Protein AF-A0A0G0PQ18-F1 (afdb_monomer_lite)

Radius of gyration: 14.34 Å; chains: 1; bounding box: 30×38×33 Å

Sequence (67 aa):
MKKIIRKEEPIAKEQLIRLLLTLQEDATTAIGKSAEPIDQLRLTWLGKESEFGRLASYMKTIPQEDK

pLDDT: mean 75.74, std 12.03, range [35.94, 88.81]

Foldseek 3Di:
DDPPPPPDDADDLVVLVVLVVVLVVVLVVCVVPDPDDVVVSCCQDVNCPHPVVVSVVNVVVDDPVSD

Structure (mmCIF, N/CA/C/O backbone):
data_AF-A0A0G0PQ18-F1
#
_entry.id   AF-A0A0G0PQ18-F1
#
loop_
_atom_site.group_PDB
_atom_site.id
_atom_site.type_symbol
_atom_site.label_atom_id
_atom_site.label_alt_id
_atom_site.label_comp_id
_atom_site.label_asym_id
_atom_site.label_entity_id
_atom_site.label_seq_id
_atom_site.pdbx_PDB_ins_code
_atom_site.Cartn_x
_atom_site.Cartn_y
_atom_site.Cartn_z
_atom_site.occupancy
_atom_site.B_iso_or_equiv
_atom_site.auth_seq_id
_atom_site.auth_comp_id
_atom_site.auth_asym_id
_atom_site.auth_atom_id
_atom_site.pdbx_PDB_model_num
ATOM 1 N N . MET A 1 1 ? -8.988 -30.003 2.423 1.00 36.31 1 MET A N 1
ATOM 2 C CA . MET A 1 1 ? -7.973 -29.042 2.911 1.00 36.31 1 MET A CA 1
ATOM 3 C C . MET A 1 1 ? -8.673 -27.995 3.765 1.00 36.31 1 MET A C 1
ATOM 5 O O . MET A 1 1 ? -9.570 -27.331 3.260 1.00 36.31 1 MET A O 1
ATOM 9 N N . LYS A 1 2 ? -8.362 -27.902 5.064 1.00 35.94 2 LYS A N 1
ATOM 10 C CA . LYS A 1 2 ? -8.955 -26.876 5.938 1.00 35.94 2 LYS A CA 1
ATOM 11 C C . LYS A 1 2 ? -8.360 -25.519 5.545 1.00 35.94 2 LYS A C 1
ATOM 13 O O . LYS A 1 2 ? -7.147 -25.355 5.622 1.00 35.94 2 LYS A O 1
ATOM 18 N N . LYS A 1 3 ? -9.193 -24.576 5.084 1.00 36.72 3 LYS A N 1
ATOM 19 C CA . LYS A 1 3 ? -8.789 -23.179 4.864 1.00 36.72 3 LYS A CA 1
ATOM 20 C C . LYS A 1 3 ? -8.320 -22.621 6.206 1.00 36.72 3 LYS A C 1
ATOM 22 O O . LYS A 1 3 ? -9.131 -22.452 7.113 1.00 36.72 3 LYS A O 1
ATOM 27 N N . ILE A 1 4 ? -7.022 -22.373 6.338 1.00 45.31 4 ILE A N 1
ATOM 28 C CA . ILE A 1 4 ? -6.481 -21.606 7.457 1.00 45.31 4 ILE A CA 1
ATOM 29 C C . ILE A 1 4 ? -6.910 -20.164 7.201 1.00 45.31 4 ILE A C 1
ATOM 31 O O . ILE A 1 4 ? -6.316 -19.461 6.388 1.00 45.31 4 ILE A O 1
ATOM 35 N N . ILE A 1 5 ? -8.004 -19.752 7.833 1.00 50.47 5 ILE A N 1
ATOM 36 C CA . ILE A 1 5 ? -8.405 -18.351 7.862 1.00 50.47 5 ILE A CA 1
ATOM 37 C C . ILE A 1 5 ? -7.443 -17.689 8.847 1.00 50.47 5 ILE A C 1
ATOM 39 O O . ILE A 1 5 ? -7.612 -17.822 10.059 1.00 50.47 5 ILE A O 1
ATOM 43 N N . ARG A 1 6 ? -6.389 -17.039 8.339 1.00 51.81 6 ARG A N 1
ATOM 44 C CA . ARG A 1 6 ? -5.607 -16.110 9.159 1.00 51.81 6 ARG A CA 1
ATOM 45 C C . ARG A 1 6 ? -6.567 -14.992 9.553 1.00 51.81 6 ARG A C 1
ATOM 47 O O . ARG A 1 6 ? -7.028 -14.251 8.691 1.00 51.81 6 ARG A O 1
ATOM 54 N N . LYS A 1 7 ? -6.940 -14.932 10.833 1.00 52.72 7 LYS A N 1
ATOM 55 C CA . LYS A 1 7 ? -7.586 -13.743 11.382 1.00 52.72 7 LYS A CA 1
ATOM 56 C C . LYS A 1 7 ? -6.531 -12.646 11.334 1.00 52.72 7 LYS A C 1
ATOM 58 O O . LYS A 1 7 ? -5.555 -12.720 12.069 1.00 52.72 7 LYS A O 1
ATOM 63 N N . GLU A 1 8 ? -6.680 -11.718 10.399 1.00 62.34 8 GLU A N 1
ATOM 64 C CA . GLU A 1 8 ? -5.871 -10.506 10.370 1.00 62.34 8 GLU A CA 1
ATOM 65 C C . GLU A 1 8 ? -6.143 -9.743 11.668 1.00 62.34 8 GLU A C 1
ATOM 67 O O . GLU A 1 8 ? -7.279 -9.355 11.946 1.00 62.34 8 GLU A O 1
ATOM 72 N N . GLU A 1 9 ? -5.122 -9.635 12.516 1.00 65.25 9 GLU A N 1
ATOM 73 C CA . GLU A 1 9 ? -5.211 -8.847 13.739 1.00 65.25 9 GLU A CA 1
ATOM 74 C C . GLU A 1 9 ? -5.368 -7.365 13.372 1.00 65.25 9 GLU A C 1
ATOM 76 O O . GLU A 1 9 ? -4.714 -6.897 12.436 1.00 65.25 9 GLU A O 1
ATOM 81 N N . PRO A 1 10 ? -6.244 -6.618 14.063 1.00 69.06 10 PRO A N 1
ATOM 82 C CA . PRO A 1 10 ? -6.431 -5.203 13.785 1.00 69.06 10 PRO A CA 1
ATOM 83 C C . PRO A 1 10 ? -5.122 -4.452 14.035 1.00 69.06 10 PRO A C 1
ATOM 85 O O . PRO A 1 10 ? -4.516 -4.584 15.097 1.00 69.06 10 PRO A O 1
ATOM 88 N N . ILE A 1 11 ? -4.694 -3.655 13.057 1.00 72.62 11 ILE A N 1
ATOM 89 C CA . ILE A 1 11 ? -3.493 -2.824 13.188 1.00 72.62 11 ILE A CA 1
ATOM 90 C C . ILE A 1 11 ? -3.886 -1.453 13.730 1.00 72.62 11 ILE A C 1
ATOM 92 O O . ILE A 1 11 ? -4.957 -0.933 13.406 1.00 72.62 11 ILE A O 1
ATOM 96 N N . ALA A 1 12 ? -3.028 -0.846 14.549 1.00 81.81 12 ALA A N 1
ATOM 97 C CA . ALA A 1 12 ? -3.279 0.503 15.039 1.00 81.81 12 ALA A CA 1
ATOM 98 C C . ALA A 1 12 ? -3.237 1.516 13.880 1.00 81.81 12 ALA A C 1
ATOM 100 O O . ALA A 1 12 ? -2.418 1.391 12.967 1.00 81.81 12 ALA A O 1
ATOM 101 N N . LYS A 1 13 ? -4.070 2.562 13.943 1.00 80.62 13 LYS A N 1
ATOM 102 C CA . LYS A 1 13 ? -4.162 3.613 12.909 1.00 80.62 13 LYS A CA 1
ATOM 103 C C . LYS A 1 13 ? -2.798 4.204 12.535 1.00 80.62 13 LYS A C 1
ATOM 105 O O . LYS A 1 13 ? -2.487 4.380 11.364 1.00 80.62 13 LYS A O 1
ATOM 110 N N . GLU A 1 14 ? -1.952 4.472 13.521 1.00 83.50 14 GLU A N 1
ATOM 111 C CA . GLU A 1 14 ? -0.616 5.038 13.296 1.00 83.50 14 GLU A CA 1
ATOM 112 C C . GLU A 1 14 ? 0.318 4.065 12.567 1.00 83.50 14 GLU A C 1
ATOM 114 O O . GLU A 1 14 ? 1.122 4.484 11.735 1.00 83.50 14 GLU A O 1
ATOM 119 N N . GLN A 1 15 ? 0.199 2.763 12.842 1.00 81.75 15 GLN A N 1
ATOM 120 C CA . GLN A 1 15 ? 0.954 1.728 12.135 1.00 81.75 15 GLN A CA 1
ATOM 121 C C . GLN A 1 15 ? 0.470 1.592 10.690 1.00 81.75 15 GLN A C 1
ATOM 123 O O . GLN A 1 15 ? 1.292 1.465 9.786 1.00 81.75 15 GLN A O 1
ATOM 128 N N . LEU A 1 16 ? -0.843 1.695 10.465 1.00 82.12 16 LEU A N 1
ATOM 129 C CA . LEU A 1 16 ? -1.442 1.712 9.133 1.00 82.12 16 LEU A CA 1
ATOM 130 C C . LEU A 1 16 ? -0.948 2.886 8.292 1.00 82.12 16 LEU A C 1
ATOM 132 O O . LEU A 1 16 ? -0.517 2.690 7.160 1.00 82.12 16 LEU A O 1
ATOM 136 N N . ILE A 1 17 ? -0.977 4.095 8.856 1.00 83.94 17 ILE A N 1
ATOM 137 C CA . ILE A 1 17 ? -0.514 5.305 8.171 1.00 83.94 17 ILE A CA 1
ATOM 138 C C . ILE A 1 17 ? 0.965 5.172 7.805 1.00 83.94 17 ILE A C 1
ATOM 140 O O . ILE A 1 17 ? 1.338 5.451 6.670 1.00 83.94 17 ILE A O 1
ATOM 144 N N . ARG A 1 18 ? 1.807 4.698 8.733 1.00 86.12 18 ARG A N 1
ATOM 145 C CA . ARG A 1 18 ? 3.230 4.462 8.446 1.00 86.12 18 ARG A CA 1
ATOM 146 C C . ARG A 1 18 ? 3.416 3.461 7.312 1.00 86.12 18 ARG A C 1
ATOM 148 O O . ARG A 1 18 ? 4.183 3.740 6.401 1.00 86.12 18 ARG A O 1
ATOM 155 N N . LEU A 1 19 ? 2.688 2.345 7.339 1.00 83.62 19 LEU A N 1
ATOM 156 C CA . LEU A 1 19 ? 2.774 1.324 6.298 1.00 83.62 19 LEU A CA 1
ATOM 157 C C . LEU A 1 19 ? 2.349 1.876 4.926 1.00 83.62 19 LEU A C 1
ATOM 159 O O . LEU A 1 19 ? 3.026 1.626 3.934 1.00 83.62 19 LEU A O 1
ATOM 163 N N . LEU A 1 20 ? 1.277 2.675 4.871 1.00 85.06 20 LEU A N 1
ATOM 164 C CA . LEU A 1 20 ? 0.824 3.339 3.643 1.00 85.06 20 LEU A CA 1
ATOM 165 C C . LEU A 1 20 ? 1.874 4.307 3.084 1.00 85.06 20 LEU A C 1
ATOM 167 O O . LEU A 1 20 ? 2.135 4.288 1.883 1.00 85.06 20 LEU A O 1
ATOM 171 N N . LEU A 1 21 ? 2.491 5.125 3.942 1.00 88.81 21 LEU A N 1
ATOM 172 C CA . LEU A 1 21 ? 3.525 6.079 3.534 1.00 88.81 21 LEU A CA 1
ATOM 173 C C . LEU A 1 21 ? 4.788 5.371 3.029 1.00 88.81 21 LEU A C 1
ATOM 175 O O . LEU A 1 21 ? 5.317 5.751 1.989 1.00 88.81 21 LEU A O 1
ATOM 179 N N . THR A 1 22 ? 5.234 4.317 3.717 1.00 88.31 22 THR A N 1
ATOM 180 C CA . THR A 1 22 ? 6.393 3.521 3.286 1.00 88.31 22 THR A CA 1
ATOM 181 C C . THR A 1 22 ? 6.146 2.883 1.922 1.00 88.31 22 THR A C 1
ATOM 183 O O . THR A 1 22 ? 6.956 3.036 1.014 1.00 88.31 22 THR A O 1
ATOM 186 N N . LEU A 1 23 ? 4.986 2.255 1.723 1.00 85.06 23 LEU A N 1
ATOM 187 C CA . LEU A 1 23 ? 4.658 1.641 0.435 1.00 85.06 23 LEU A CA 1
ATOM 188 C C . LEU A 1 23 ? 4.502 2.658 -0.695 1.00 85.06 23 LEU A C 1
ATOM 190 O O . LEU A 1 23 ? 4.824 2.355 -1.843 1.00 85.06 23 LEU A O 1
ATOM 194 N N . GLN A 1 24 ? 4.007 3.860 -0.393 1.00 85.88 24 GLN A N 1
ATOM 195 C CA . GLN A 1 24 ? 3.963 4.949 -1.362 1.00 85.88 24 GLN A CA 1
ATOM 196 C C . GLN A 1 24 ? 5.376 5.358 -1.796 1.00 85.88 24 GLN A C 1
ATOM 198 O O . GLN A 1 24 ? 5.623 5.523 -2.995 1.00 85.88 24 GLN A O 1
ATOM 203 N N . GLU A 1 25 ? 6.291 5.537 -0.843 1.00 87.94 25 GLU A N 1
ATOM 204 C CA . GLU A 1 25 ? 7.680 5.915 -1.111 1.00 87.94 25 GLU A CA 1
ATOM 205 C C . GLU A 1 25 ? 8.403 4.843 -1.934 1.00 87.94 25 GLU A C 1
ATOM 207 O O . GLU A 1 25 ? 9.038 5.162 -2.947 1.00 87.94 25 GLU A O 1
ATOM 212 N N . ASP A 1 26 ? 8.231 3.573 -1.570 1.00 85.19 26 ASP A N 1
ATOM 213 C CA . ASP A 1 26 ? 8.843 2.451 -2.274 1.00 85.19 26 ASP A CA 1
ATOM 214 C C . ASP A 1 26 ? 8.302 2.317 -3.703 1.00 85.19 26 ASP A C 1
ATOM 216 O O . ASP A 1 26 ? 9.080 2.198 -4.655 1.00 85.19 26 ASP A O 1
ATOM 220 N N . ALA A 1 27 ? 6.981 2.417 -3.891 1.00 82.75 27 ALA A N 1
ATOM 221 C CA . ALA A 1 27 ? 6.366 2.370 -5.216 1.00 82.75 27 ALA A CA 1
ATOM 222 C C . ALA A 1 27 ? 6.815 3.547 -6.097 1.00 82.75 27 ALA A C 1
ATOM 224 O O . ALA A 1 27 ? 7.141 3.359 -7.271 1.00 82.75 27 ALA A O 1
ATOM 225 N N . THR A 1 28 ? 6.890 4.757 -5.535 1.00 84.75 28 THR A N 1
ATOM 226 C CA . THR A 1 28 ? 7.357 5.955 -6.255 1.00 84.75 28 THR A CA 1
ATOM 227 C C . THR A 1 28 ? 8.824 5.816 -6.657 1.00 84.75 28 THR A C 1
ATOM 229 O O . THR A 1 28 ? 9.196 6.118 -7.793 1.00 84.75 28 THR A O 1
ATOM 232 N N . THR A 1 29 ? 9.656 5.293 -5.756 1.00 86.56 29 THR A N 1
ATOM 233 C CA . THR A 1 29 ? 11.073 5.026 -6.018 1.00 86.56 29 THR A CA 1
ATOM 234 C C . THR A 1 29 ? 11.251 3.967 -7.102 1.00 86.56 29 THR A C 1
ATOM 236 O O . THR A 1 29 ? 12.082 4.143 -7.995 1.00 86.56 29 THR A O 1
ATOM 239 N N . ALA A 1 30 ? 10.457 2.894 -7.063 1.00 81.56 30 ALA A N 1
ATOM 240 C CA . ALA A 1 30 ? 10.475 1.843 -8.071 1.00 81.56 30 ALA A CA 1
ATOM 241 C C . ALA A 1 30 ? 10.084 2.389 -9.452 1.00 81.56 30 ALA A C 1
ATOM 243 O O . ALA A 1 30 ? 10.787 2.130 -10.421 1.00 81.56 30 ALA A O 1
ATOM 244 N N . ILE A 1 31 ? 9.038 3.214 -9.546 1.00 80.69 31 ILE A N 1
ATOM 245 C CA . ILE A 1 31 ? 8.642 3.863 -10.808 1.00 80.69 31 ILE A CA 1
ATOM 246 C C . ILE A 1 31 ? 9.755 4.777 -11.341 1.00 80.69 31 ILE A C 1
ATOM 248 O O . ILE A 1 31 ? 10.028 4.768 -12.537 1.00 80.69 31 ILE A O 1
ATOM 252 N N . GLY A 1 32 ? 10.417 5.549 -10.473 1.00 80.75 32 GLY A N 1
ATOM 253 C CA . GLY A 1 32 ? 11.455 6.499 -10.885 1.00 80.75 32 GLY A CA 1
ATOM 254 C C . GLY A 1 32 ? 12.798 5.870 -11.277 1.00 80.75 32 GLY A C 1
ATOM 255 O O . GLY A 1 32 ? 13.568 6.500 -11.998 1.00 80.75 32 GLY A O 1
ATOM 256 N N . LYS A 1 33 ? 13.104 4.655 -10.798 1.00 78.38 33 LYS A N 1
ATOM 257 C CA . LYS A 1 33 ? 14.404 3.985 -11.013 1.00 78.38 33 LYS A CA 1
ATOM 258 C C . LYS A 1 33 ? 14.338 2.741 -11.898 1.00 78.38 33 LYS A C 1
ATOM 260 O O . LYS A 1 33 ? 15.387 2.223 -12.274 1.00 78.38 33 LYS A O 1
ATOM 265 N N . SER A 1 34 ? 13.147 2.228 -12.186 1.00 73.06 34 SER A N 1
ATOM 266 C CA . SER A 1 34 ? 12.996 0.959 -12.889 1.00 73.06 34 SER A CA 1
ATOM 267 C C . SER A 1 34 ? 13.106 1.114 -14.407 1.00 73.06 34 SER A C 1
ATOM 269 O O . SER A 1 34 ? 12.546 2.033 -14.999 1.00 73.06 34 SER A O 1
ATOM 271 N N . ALA A 1 35 ? 13.812 0.171 -15.034 1.00 77.06 35 ALA A N 1
ATOM 272 C CA . ALA A 1 35 ? 13.788 -0.053 -16.480 1.00 77.06 35 ALA A CA 1
ATOM 273 C C . ALA A 1 35 ? 12.646 -1.002 -16.904 1.00 77.06 35 ALA A C 1
ATOM 275 O O . ALA A 1 35 ? 12.472 -1.271 -18.093 1.00 77.06 35 ALA A O 1
ATOM 276 N N . GLU A 1 36 ? 11.895 -1.542 -15.939 1.00 77.69 36 GLU A N 1
ATOM 277 C CA . GLU A 1 36 ? 10.782 -2.449 -16.191 1.00 77.69 36 GLU A CA 1
ATOM 278 C C . GLU A 1 36 ? 9.555 -1.694 -16.724 1.00 77.69 36 GLU A C 1
ATOM 280 O O . GLU A 1 36 ? 9.292 -0.552 -16.331 1.00 77.69 36 GLU A O 1
ATOM 285 N N . PRO A 1 37 ? 8.745 -2.338 -17.582 1.00 83.00 37 PRO A N 1
ATOM 286 C CA . PRO A 1 37 ? 7.463 -1.796 -18.002 1.00 83.00 37 PRO A CA 1
ATOM 287 C C . PRO A 1 37 ? 6.556 -1.486 -16.806 1.00 83.00 37 PRO A C 1
ATOM 289 O O . PRO A 1 37 ? 6.425 -2.285 -15.875 1.00 83.00 37 PRO A O 1
ATOM 292 N N . ILE A 1 38 ? 5.843 -0.360 -16.874 1.00 80.00 38 ILE A N 1
ATOM 293 C CA . ILE A 1 38 ? 4.940 0.097 -15.806 1.00 80.00 38 ILE A CA 1
ATOM 294 C C . ILE A 1 38 ? 3.884 -0.948 -15.413 1.00 80.00 38 ILE A C 1
ATOM 296 O O . ILE A 1 38 ? 3.455 -0.997 -14.263 1.00 80.00 38 IL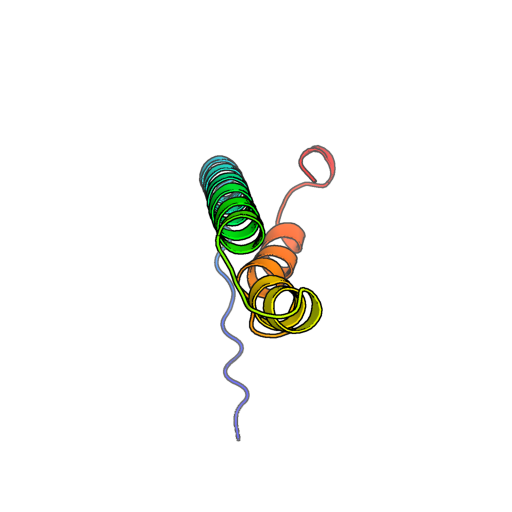E A O 1
ATOM 300 N N . ASP A 1 39 ? 3.488 -1.817 -16.344 1.00 79.38 39 ASP A N 1
ATOM 301 C CA . ASP A 1 39 ? 2.503 -2.868 -16.094 1.00 79.38 39 ASP A CA 1
ATOM 302 C C . ASP A 1 39 ? 3.058 -4.017 -15.236 1.00 79.38 39 ASP A C 1
ATOM 304 O O . ASP A 1 39 ? 2.317 -4.583 -14.432 1.00 79.38 39 ASP A O 1
ATOM 308 N N . GLN A 1 40 ? 4.361 -4.314 -15.318 1.00 79.50 40 GLN A N 1
ATOM 309 C CA . GLN A 1 40 ? 5.013 -5.247 -14.391 1.00 79.50 40 GLN A CA 1
ATOM 310 C C . GLN A 1 40 ? 5.121 -4.643 -12.991 1.00 79.50 40 GLN A C 1
ATOM 312 O O . GLN A 1 40 ? 4.758 -5.299 -12.015 1.00 79.50 40 GLN A O 1
ATOM 317 N N . LEU A 1 41 ? 5.497 -3.364 -12.890 1.00 79.56 41 LEU A N 1
ATOM 318 C CA . LEU A 1 41 ? 5.515 -2.650 -11.611 1.00 79.56 41 LEU A CA 1
ATOM 319 C C . LEU A 1 41 ? 4.120 -2.630 -10.969 1.00 79.56 41 LEU A C 1
ATOM 321 O O . LEU A 1 41 ? 3.971 -2.911 -9.781 1.00 79.56 41 LEU A O 1
ATOM 325 N N . ARG A 1 42 ? 3.066 -2.384 -11.755 1.00 79.06 42 ARG A N 1
ATOM 326 C CA . ARG A 1 42 ? 1.677 -2.445 -11.277 1.00 79.06 42 ARG A CA 1
ATOM 327 C C . ARG A 1 42 ? 1.302 -3.811 -10.717 1.00 79.06 42 ARG A C 1
ATOM 329 O O . ARG A 1 42 ? 0.614 -3.854 -9.704 1.00 79.06 42 ARG A O 1
ATOM 336 N N . LEU A 1 43 ? 1.733 -4.913 -11.330 1.00 78.19 43 LEU A N 1
ATOM 337 C CA . LEU A 1 43 ? 1.450 -6.252 -10.804 1.00 78.19 43 LEU A CA 1
ATOM 338 C C . LEU A 1 43 ? 2.138 -6.495 -9.455 1.00 78.19 43 LEU A C 1
ATOM 340 O O . LEU A 1 43 ? 1.519 -7.068 -8.560 1.00 78.19 43 LEU A O 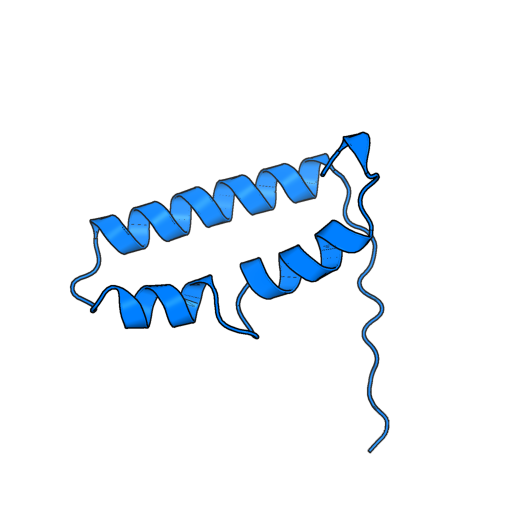1
ATOM 344 N N . THR A 1 44 ? 3.368 -6.011 -9.286 1.00 79.12 44 THR A N 1
ATOM 345 C CA . THR A 1 44 ? 4.122 -6.119 -8.028 1.00 79.12 44 THR A CA 1
ATOM 346 C C . THR A 1 44 ? 3.450 -5.344 -6.894 1.00 79.12 44 THR A C 1
ATOM 348 O O . THR A 1 44 ? 3.295 -5.868 -5.792 1.00 79.12 44 THR A O 1
ATOM 351 N N . TRP A 1 45 ? 2.986 -4.122 -7.166 1.00 79.69 45 TRP A N 1
ATOM 352 C CA . TRP A 1 45 ? 2.439 -3.237 -6.133 1.00 79.69 45 TRP A CA 1
ATOM 353 C C . TRP A 1 45 ? 0.928 -3.370 -5.932 1.00 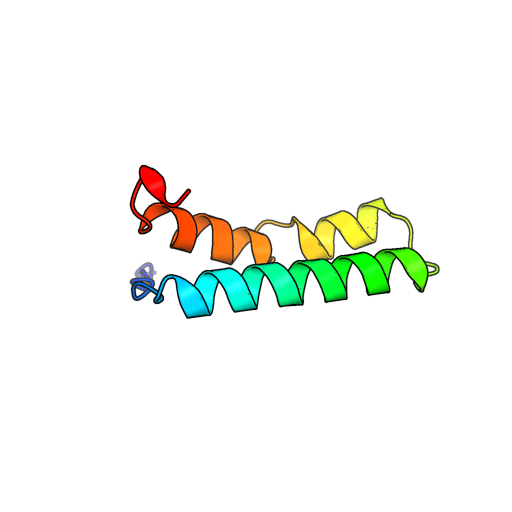79.69 45 TRP A C 1
ATOM 355 O O . TRP A 1 45 ? 0.459 -3.246 -4.809 1.00 79.69 45 TRP A O 1
ATOM 365 N N . LEU A 1 46 ? 0.144 -3.668 -6.968 1.00 77.44 46 LEU A N 1
ATOM 366 C CA . LEU A 1 46 ? -1.330 -3.703 -6.921 1.00 77.44 46 LEU A CA 1
ATOM 367 C C . LEU A 1 46 ? -1.918 -5.102 -7.175 1.00 77.44 46 LEU A C 1
ATOM 369 O O . LEU A 1 46 ? -3.136 -5.258 -7.275 1.00 77.44 46 LEU A O 1
ATOM 373 N N . GLY A 1 47 ? -1.075 -6.129 -7.307 1.00 76.62 47 GLY A N 1
ATOM 374 C CA . GLY A 1 47 ? -1.510 -7.513 -7.472 1.00 76.62 47 GLY A CA 1
ATOM 375 C C . GLY A 1 47 ? -2.250 -8.072 -6.251 1.00 76.62 47 GLY A C 1
ATOM 376 O O . GLY A 1 47 ? -2.170 -7.551 -5.145 1.00 76.62 47 GLY A O 1
ATOM 377 N N . LYS A 1 48 ? -2.951 -9.199 -6.432 1.00 68.69 48 LYS A N 1
ATOM 378 C CA . LYS A 1 48 ? -3.741 -9.845 -5.360 1.00 68.69 48 LYS A CA 1
ATOM 379 C C . LYS A 1 48 ? -2.924 -10.238 -4.125 1.00 68.69 48 LYS A C 1
ATOM 381 O O . LYS A 1 48 ? -3.474 -10.289 -3.032 1.00 68.69 48 LYS A O 1
ATOM 386 N N . GLU A 1 49 ? -1.639 -10.511 -4.317 1.00 75.81 49 GLU A N 1
ATOM 387 C CA . GLU A 1 49 ? -0.705 -10.900 -3.256 1.00 75.81 49 GLU A CA 1
ATOM 388 C C . GLU A 1 49 ? 0.166 -9.731 -2.768 1.00 75.81 49 GLU A C 1
ATOM 390 O O . GLU A 1 49 ? 1.040 -9.938 -1.924 1.00 75.81 49 GLU A O 1
ATOM 395 N N . SER A 1 50 ? -0.047 -8.518 -3.294 1.00 80.25 50 SER A N 1
ATOM 396 C CA . SER A 1 50 ? 0.770 -7.357 -2.954 1.00 80.25 50 SER A CA 1
ATOM 397 C C . SER A 1 50 ? 0.493 -6.855 -1.540 1.00 80.25 50 SER A C 1
ATOM 399 O O . SER A 1 50 ? -0.560 -7.109 -0.946 1.00 80.25 50 SER A O 1
ATOM 401 N N . GLU A 1 51 ? 1.435 -6.086 -0.999 1.00 76.75 51 GLU A N 1
ATOM 402 C CA . GLU A 1 51 ? 1.272 -5.473 0.319 1.00 76.75 51 GLU A CA 1
ATOM 403 C C . GLU A 1 51 ? 0.125 -4.456 0.346 1.00 76.75 51 GLU A C 1
ATOM 405 O O . GLU A 1 51 ? -0.612 -4.419 1.329 1.00 76.75 51 GLU A O 1
ATOM 410 N N . PHE A 1 52 ? -0.136 -3.741 -0.757 1.00 79.00 52 PHE A N 1
ATOM 411 C CA . PHE A 1 52 ? -1.355 -2.933 -0.901 1.00 79.00 52 PHE A CA 1
ATOM 412 C C . PHE A 1 52 ? -2.631 -3.789 -0.883 1.00 79.00 52 PHE A C 1
ATOM 414 O O . PHE A 1 52 ? -3.630 -3.395 -0.281 1.00 79.00 52 PHE A O 1
ATOM 421 N N . GLY A 1 53 ? -2.611 -4.975 -1.501 1.00 77.88 53 GLY A N 1
ATOM 422 C CA . GLY A 1 53 ? -3.730 -5.920 -1.458 1.00 77.88 53 GLY A CA 1
ATOM 423 C C . GLY A 1 53 ? -4.019 -6.427 -0.040 1.00 77.88 53 GLY A C 1
ATOM 424 O O . GLY A 1 53 ? -5.180 -6.513 0.369 1.00 77.88 53 GLY A O 1
ATOM 425 N N . ARG A 1 54 ? -2.970 -6.694 0.746 1.00 78.81 54 ARG A N 1
ATOM 426 C CA . ARG A 1 54 ? -3.087 -7.050 2.172 1.00 78.81 54 ARG A CA 1
ATOM 427 C C . ARG A 1 54 ? -3.596 -5.871 3.000 1.00 78.81 54 ARG A C 1
ATOM 429 O O . ARG A 1 54 ? -4.524 -6.026 3.788 1.00 78.81 54 ARG A O 1
ATOM 436 N N . LEU A 1 55 ? -3.080 -4.671 2.751 1.00 77.44 55 LEU A N 1
ATOM 437 C CA . LEU A 1 55 ? -3.550 -3.427 3.363 1.00 77.44 55 LEU A CA 1
ATOM 438 C C . LEU A 1 55 ? -5.029 -3.154 3.131 1.00 77.44 55 LEU A C 1
ATOM 440 O O . LEU A 1 55 ? -5.719 -2.749 4.059 1.00 77.44 55 LEU A O 1
ATOM 444 N N . ALA A 1 56 ? -5.544 -3.410 1.929 1.00 77.38 56 ALA A N 1
ATOM 445 C CA . ALA A 1 56 ? -6.963 -3.242 1.637 1.00 77.38 56 ALA A CA 1
ATOM 446 C C . ALA A 1 56 ? -7.860 -4.117 2.535 1.00 77.38 56 ALA A C 1
ATOM 448 O O . ALA A 1 56 ? -9.018 -3.772 2.780 1.00 77.38 56 ALA A O 1
ATOM 449 N N . SER A 1 57 ? -7.340 -5.236 3.049 1.00 78.75 57 SER A N 1
ATOM 450 C CA . SER A 1 57 ? -8.049 -6.077 4.016 1.00 78.75 57 SER A CA 1
ATOM 451 C C . SER A 1 57 ? -8.006 -5.477 5.425 1.00 78.75 57 SER A C 1
ATOM 453 O O . SER A 1 57 ? -9.064 -5.370 6.047 1.00 78.75 57 SER A O 1
ATOM 455 N N . TYR A 1 58 ? -6.865 -4.931 5.857 1.00 77.69 58 TYR A N 1
ATOM 456 C CA . TYR A 1 58 ? -6.747 -4.166 7.108 1.00 77.69 58 TYR A CA 1
ATOM 457 C C . TYR A 1 58 ? -7.568 -2.871 7.109 1.00 77.69 58 TYR A C 1
ATOM 459 O O . TYR A 1 58 ? -8.178 -2.524 8.116 1.00 77.69 58 TYR A O 1
ATOM 467 N N . MET A 1 59 ? -7.691 -2.184 5.970 1.00 78.56 59 MET A N 1
ATOM 468 C CA . MET A 1 59 ? -8.555 -1.007 5.842 1.00 78.56 59 MET A CA 1
ATOM 469 C C . MET A 1 59 ? -10.002 -1.328 6.223 1.00 78.56 59 MET A C 1
ATOM 471 O O . MET A 1 59 ? -10.692 -0.469 6.755 1.00 78.56 59 MET A O 1
ATOM 475 N N . LYS A 1 60 ? -10.488 -2.564 6.028 1.00 79.25 60 LYS A N 1
ATOM 476 C CA . LYS A 1 60 ? -11.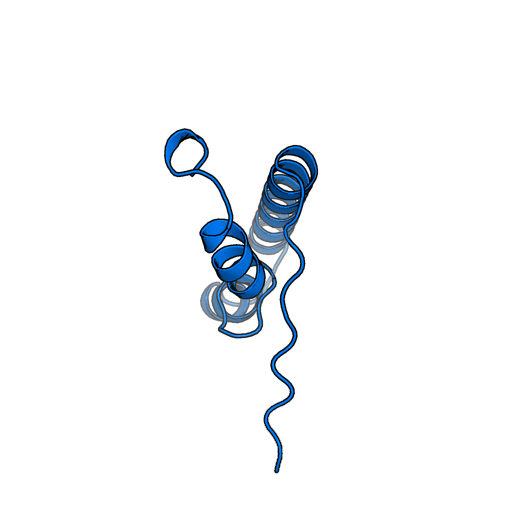864 -2.939 6.404 1.00 79.25 60 LYS A CA 1
ATOM 477 C C . LYS A 1 60 ? -12.113 -2.816 7.903 1.00 79.25 60 LYS A C 1
ATOM 479 O O . LYS A 1 60 ? -13.245 -2.515 8.276 1.00 79.25 60 LYS A O 1
ATOM 484 N N . THR A 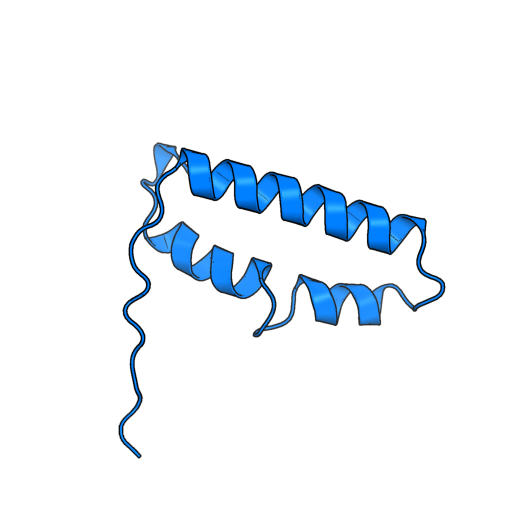1 61 ? -11.084 -3.012 8.727 1.00 77.25 61 THR A N 1
ATOM 485 C CA . THR A 1 61 ? -11.180 -2.964 10.191 1.00 77.25 61 THR A CA 1
ATOM 486 C C . THR A 1 61 ? -11.048 -1.551 10.762 1.00 77.25 61 THR A C 1
ATOM 488 O O . THR A 1 61 ? -11.220 -1.374 11.963 1.00 77.25 61 THR A O 1
ATOM 491 N N . ILE A 1 62 ? -10.759 -0.550 9.926 1.00 76.94 62 ILE A N 1
ATOM 492 C CA . ILE A 1 62 ? -10.619 0.856 10.327 1.00 76.94 62 ILE A CA 1
ATOM 493 C C . ILE A 1 62 ? -12.001 1.541 10.382 1.00 76.94 62 ILE A C 1
ATOM 495 O O . ILE A 1 62 ? -12.848 1.261 9.515 1.00 76.94 62 ILE A O 1
ATOM 499 N N . PRO A 1 63 ? -12.255 2.425 11.372 1.00 81.06 63 PRO A N 1
ATOM 500 C CA . PRO A 1 63 ? -13.463 3.251 11.431 1.00 81.06 63 PRO A CA 1
ATOM 501 C C . PRO A 1 63 ? -13.708 4.032 10.137 1.00 81.06 63 PRO A C 1
ATOM 503 O O . PRO A 1 63 ? -12.774 4.411 9.441 1.00 81.06 63 PRO A O 1
ATOM 506 N N . GLN A 1 64 ? -14.972 4.277 9.786 1.00 80.62 64 GLN A N 1
ATOM 507 C CA . GLN A 1 64 ? -15.311 4.919 8.510 1.00 80.62 64 GLN A CA 1
ATOM 508 C C . GLN A 1 64 ? -14.831 6.373 8.410 1.00 80.62 64 GLN A C 1
ATOM 510 O O . GLN A 1 64 ? -14.513 6.815 7.316 1.00 80.62 64 GLN A O 1
ATOM 515 N N . GLU A 1 65 ? -14.748 7.088 9.531 1.00 81.38 65 GLU A N 1
ATOM 516 C CA . GLU A 1 65 ? -14.178 8.442 9.612 1.00 81.38 65 GLU A CA 1
ATOM 517 C C . GLU A 1 65 ? -12.671 8.508 9.321 1.00 81.38 65 GLU A C 1
ATOM 519 O O . GLU A 1 65 ? -12.160 9.563 8.956 1.00 81.38 65 GLU A O 1
ATOM 524 N N . ASP A 1 66 ? -11.977 7.379 9.478 1.00 75.00 66 ASP A N 1
ATOM 525 C CA . ASP A 1 66 ? -10.526 7.254 9.343 1.00 75.00 66 ASP A CA 1
ATOM 526 C C . ASP A 1 66 ? -10.091 6.643 7.998 1.00 75.00 66 ASP A C 1
ATOM 528 O O . ASP A 1 66 ? -8.890 6.555 7.734 1.00 75.00 66 ASP A O 1
ATOM 532 N N . LYS A 1 67 ? -11.048 6.181 7.182 1.00 73.31 67 LYS 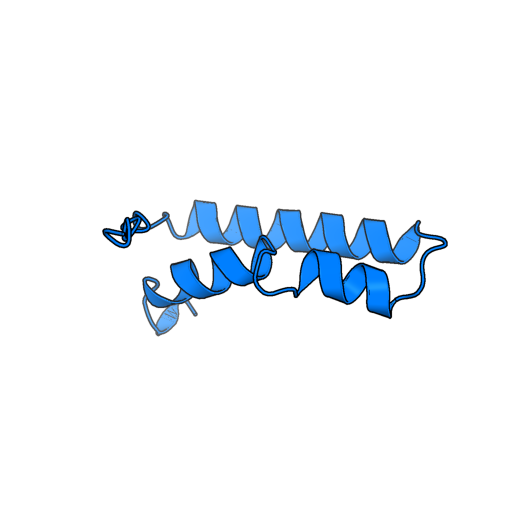A N 1
ATOM 533 C CA . LYS A 1 67 ? -10.830 5.632 5.834 1.00 73.31 67 LYS A CA 1
ATOM 534 C C . LYS A 1 67 ? -10.742 6.739 4.794 1.00 73.31 67 LYS A C 1
ATOM 536 O O . LYS A 1 67 ? -9.884 6.592 3.898 1.00 73.31 67 LYS A O 1
#

Secondary structure (DSSP, 8-state):
--------PPPPHHHHHHHHHHHHHHHHHHHHH--S-HHHHHHHHHSTTSHHHHHHHHHTTS-GGG-